Protein AF-A0A9E4RBX4-F1 (afdb_monomer)

Mean predicted aligned error: 5.68 Å

Sequence (63 aa):
MDFLALLWNEVITKPMTNGLLLLYVVLAGNLGLAIIAFTIVMRVLTYPLVVRQLRQTRRMQQL

Structure (mmCIF, N/CA/C/O backbone):
data_AF-A0A9E4RBX4-F1
#
_entry.id   AF-A0A9E4RBX4-F1
#
loop_
_atom_site.group_PDB
_atom_site.id
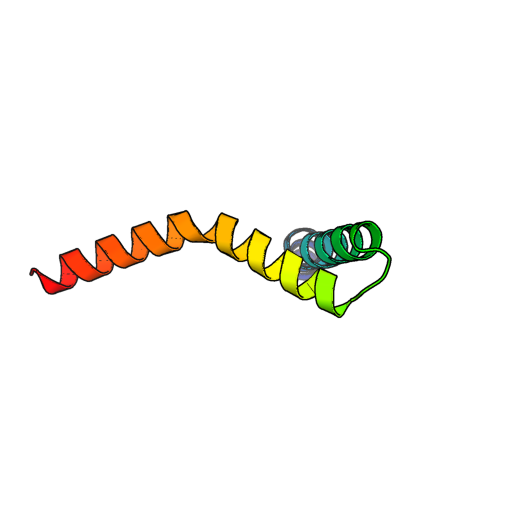_atom_site.type_symbol
_atom_site.label_atom_id
_atom_site.label_alt_id
_atom_site.label_comp_id
_atom_site.label_asym_id
_atom_site.label_entity_id
_atom_site.label_seq_id
_atom_site.pdbx_PDB_ins_code
_atom_site.Cartn_x
_atom_site.Cartn_y
_atom_site.Cartn_z
_atom_site.occupancy
_atom_site.B_iso_or_equiv
_atom_site.auth_seq_id
_atom_site.auth_comp_id
_atom_site.auth_asym_id
_atom_site.auth_atom_id
_atom_site.pdbx_PDB_model_num
ATOM 1 N N . MET A 1 1 ? 22.605 -16.985 4.239 1.00 61.97 1 MET A N 1
ATOM 2 C CA . MET A 1 1 ? 21.929 -15.670 4.338 1.00 61.97 1 MET A CA 1
ATOM 3 C C . MET A 1 1 ? 21.031 -15.395 3.125 1.00 61.97 1 MET A C 1
ATOM 5 O O . MET A 1 1 ? 20.383 -14.361 3.080 1.00 61.97 1 MET A O 1
ATOM 9 N N . ASP A 1 2 ? 20.905 -16.346 2.193 1.00 80.75 2 ASP A N 1
ATOM 10 C CA . ASP A 1 2 ? 20.240 -16.138 0.898 1.00 80.75 2 ASP A CA 1
ATOM 11 C C . ASP A 1 2 ? 18.742 -16.461 0.909 1.00 80.75 2 ASP A C 1
ATOM 13 O O . ASP A 1 2 ? 17.974 -15.861 0.168 1.00 80.75 2 ASP A O 1
ATOM 17 N N . PHE A 1 3 ? 18.283 -17.352 1.792 1.00 85.38 3 PHE A N 1
ATOM 18 C CA . PHE A 1 3 ? 16.870 -17.745 1.856 1.00 85.38 3 PHE A CA 1
ATOM 19 C C . PHE A 1 3 ? 15.932 -16.582 2.220 1.00 85.38 3 PHE A C 1
ATOM 21 O O . PHE A 1 3 ? 14.889 -16.402 1.597 1.00 85.38 3 PHE A O 1
ATOM 28 N N . LEU A 1 4 ? 16.327 -15.750 3.190 1.00 86.56 4 LEU A N 1
ATOM 29 C CA . LEU A 1 4 ? 15.565 -14.554 3.560 1.00 86.56 4 LEU A CA 1
ATOM 30 C C . LEU A 1 4 ? 15.540 -13.526 2.420 1.00 86.56 4 LEU A C 1
ATOM 32 O O . LEU A 1 4 ? 14.510 -12.901 2.187 1.00 86.56 4 LEU A O 1
ATOM 36 N N . ALA A 1 5 ? 16.646 -13.390 1.682 1.00 86.62 5 ALA A N 1
ATOM 37 C CA . ALA A 1 5 ? 16.725 -12.503 0.525 1.00 86.62 5 ALA A CA 1
ATOM 38 C C . ALA A 1 5 ? 15.838 -12.991 -0.635 1.00 86.62 5 ALA A C 1
ATOM 40 O O . ALA A 1 5 ? 15.154 -12.185 -1.264 1.00 86.62 5 ALA A O 1
ATOM 41 N N . LEU A 1 6 ? 15.793 -14.304 -0.881 1.00 89.25 6 LEU A N 1
ATOM 42 C CA . LEU A 1 6 ? 14.905 -14.911 -1.876 1.00 89.25 6 LEU A CA 1
ATOM 43 C C . LEU A 1 6 ? 13.434 -14.697 -1.512 1.00 89.25 6 LEU A C 1
ATOM 45 O O . LEU A 1 6 ? 12.665 -14.226 -2.346 1.00 89.25 6 LEU A O 1
ATOM 49 N N . LEU A 1 7 ? 13.054 -14.968 -0.260 1.00 91.06 7 LEU A N 1
ATOM 50 C CA . LEU A 1 7 ? 11.694 -14.713 0.221 1.00 91.06 7 LEU A CA 1
ATOM 51 C C . LEU A 1 7 ? 11.306 -13.240 0.082 1.00 91.06 7 LEU A C 1
ATOM 53 O O . LEU A 1 7 ? 10.215 -12.938 -0.394 1.00 91.06 7 LEU A O 1
ATOM 57 N N . TRP A 1 8 ? 12.198 -12.323 0.457 1.00 90.50 8 TRP A N 1
ATOM 58 C CA . TRP A 1 8 ? 11.957 -10.888 0.321 1.00 90.50 8 TRP A CA 1
ATOM 59 C C . TRP A 1 8 ? 11.709 -10.481 -1.137 1.00 90.50 8 TRP A C 1
ATOM 61 O O . TRP A 1 8 ? 10.739 -9.780 -1.439 1.00 90.50 8 TRP A O 1
ATOM 71 N N . ASN A 1 9 ? 12.550 -10.961 -2.053 1.00 89.00 9 ASN A N 1
ATOM 72 C CA . ASN A 1 9 ? 12.447 -10.619 -3.464 1.00 89.00 9 ASN A C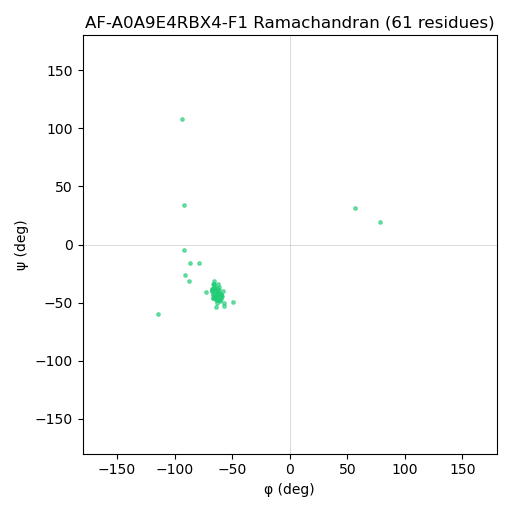A 1
ATOM 73 C C . ASN A 1 9 ? 11.169 -11.187 -4.108 1.00 89.00 9 ASN A C 1
ATOM 75 O O . ASN A 1 9 ? 10.456 -10.469 -4.805 1.00 89.00 9 ASN A O 1
ATOM 79 N N . GLU A 1 10 ? 10.847 -12.456 -3.852 1.00 90.25 10 GLU A N 1
ATOM 80 C CA . GLU A 1 10 ? 9.686 -13.121 -4.457 1.00 90.25 10 GLU A CA 1
ATOM 81 C C . GLU A 1 10 ? 8.350 -12.637 -3.878 1.00 90.25 10 GLU A C 1
ATOM 83 O O . GLU A 1 10 ? 7.391 -12.447 -4.624 1.00 90.25 10 GLU A O 1
ATOM 88 N N . VAL A 1 11 ? 8.271 -12.426 -2.560 1.00 90.88 11 VAL A N 1
ATOM 89 C CA . VAL A 1 11 ? 6.998 -12.134 -1.878 1.00 90.88 11 VAL A CA 1
ATOM 90 C C . VAL A 1 11 ? 6.674 -10.645 -1.864 1.00 90.88 11 VAL A C 1
ATOM 92 O O . VAL A 1 11 ? 5.501 -10.279 -1.885 1.00 90.88 11 VAL A O 1
ATOM 95 N N . ILE A 1 12 ? 7.686 -9.776 -1.817 1.00 88.81 12 ILE A N 1
ATOM 96 C CA . ILE A 1 12 ? 7.479 -8.331 -1.661 1.00 88.81 12 ILE A CA 1
ATOM 97 C C . ILE A 1 12 ? 7.935 -7.591 -2.913 1.00 88.81 12 ILE A C 1
ATOM 99 O O . ILE A 1 12 ? 7.125 -6.927 -3.559 1.00 88.81 12 ILE A O 1
ATOM 103 N N . THR A 1 13 ? 9.207 -7.713 -3.293 1.00 91.38 13 THR A N 1
ATOM 104 C CA . THR A 1 13 ? 9.778 -6.875 -4.359 1.00 91.38 13 THR A CA 1
ATOM 105 C C . THR A 1 13 ? 9.124 -7.130 -5.715 1.00 91.38 13 THR A C 1
ATOM 107 O O . THR A 1 13 ? 8.605 -6.199 -6.329 1.00 91.38 13 THR A O 1
ATOM 110 N N . LYS A 1 14 ? 9.078 -8.385 -6.172 1.00 90.62 14 LYS A N 1
ATOM 111 C CA . LYS A 1 14 ? 8.486 -8.746 -7.465 1.00 90.62 14 LYS A CA 1
ATOM 112 C C . LYS A 1 14 ? 7.024 -8.326 -7.616 1.00 90.62 14 LYS A C 1
ATOM 114 O O . LYS A 1 14 ? 6.729 -7.668 -8.611 1.00 90.62 14 LYS A O 1
ATOM 119 N N . PRO A 1 15 ? 6.096 -8.657 -6.701 1.00 89.25 15 PRO A N 1
ATOM 120 C CA . PRO A 1 15 ? 4.699 -8.267 -6.869 1.00 89.25 15 PRO A CA 1
ATOM 121 C C . PRO A 1 15 ? 4.499 -6.751 -6.809 1.00 89.25 15 PRO A C 1
ATOM 123 O O . PRO A 1 15 ? 3.684 -6.232 -7.571 1.00 89.25 15 PRO A O 1
ATOM 126 N N . MET A 1 16 ? 5.264 -6.023 -5.986 1.00 88.44 16 MET A N 1
ATOM 127 C CA . MET A 1 16 ? 5.208 -4.556 -5.968 1.00 88.44 16 MET A CA 1
ATOM 128 C C . MET A 1 16 ? 5.658 -3.959 -7.304 1.00 88.44 16 MET A C 1
ATOM 130 O O . MET A 1 16 ? 4.944 -3.144 -7.888 1.00 88.44 16 MET A O 1
ATOM 134 N N . THR A 1 17 ? 6.815 -4.385 -7.816 1.00 91.19 17 THR A N 1
ATOM 135 C CA . THR A 1 17 ? 7.348 -3.879 -9.085 1.00 91.19 17 THR A CA 1
ATOM 136 C C . THR A 1 17 ? 6.466 -4.285 -10.261 1.00 91.19 17 THR A C 1
ATOM 138 O O . THR A 1 17 ? 6.134 -3.438 -11.084 1.00 91.19 17 THR A O 1
ATOM 141 N N . ASN A 1 18 ? 6.037 -5.547 -10.327 1.00 91.94 18 ASN A N 1
ATOM 142 C CA . ASN A 1 18 ? 5.214 -6.050 -11.423 1.00 91.94 18 ASN A CA 1
ATOM 143 C C . ASN A 1 18 ? 3.812 -5.425 -11.411 1.00 91.94 18 ASN A C 1
ATOM 145 O O . ASN A 1 18 ? 3.299 -5.070 -12.465 1.00 91.94 18 ASN A O 1
ATOM 149 N N . GLY A 1 19 ? 3.214 -5.212 -10.233 1.00 89.75 19 GLY A N 1
ATOM 150 C CA . GLY A 1 19 ? 1.939 -4.503 -10.104 1.00 89.75 19 GLY A CA 1
ATOM 151 C C . GLY A 1 19 ? 2.021 -3.055 -10.596 1.00 89.75 19 GLY A C 1
ATOM 152 O O . GLY A 1 19 ? 1.136 -2.593 -11.315 1.00 89.75 19 GLY A O 1
ATOM 153 N N . LEU A 1 20 ? 3.112 -2.355 -10.275 1.00 90.06 20 LEU A N 1
ATOM 154 C CA . LEU A 1 20 ? 3.354 -0.998 -10.762 1.00 90.06 20 LEU A CA 1
ATOM 155 C C . LEU A 1 20 ? 3.601 -0.960 -12.279 1.00 90.06 20 LEU A C 1
ATOM 157 O O . LEU A 1 20 ? 3.070 -0.086 -12.960 1.00 90.06 20 LEU A O 1
ATOM 161 N N . LEU A 1 21 ? 4.346 -1.929 -12.819 1.00 91.38 21 LEU A N 1
ATOM 162 C CA . LEU A 1 21 ? 4.590 -2.084 -14.259 1.00 91.38 21 LEU A CA 1
ATOM 163 C C . LEU A 1 21 ? 3.303 -2.390 -15.034 1.00 91.38 21 LEU A C 1
ATOM 165 O O . LEU A 1 21 ? 3.075 -1.832 -16.103 1.00 91.38 21 LEU A O 1
ATOM 169 N N . LEU A 1 22 ? 2.433 -3.231 -14.476 1.00 91.38 22 LEU A N 1
ATOM 170 C CA . LEU A 1 22 ? 1.142 -3.571 -15.069 1.00 91.38 22 LEU A CA 1
ATOM 171 C C . LEU A 1 22 ? 0.260 -2.320 -15.169 1.00 91.38 22 LEU A C 1
ATOM 173 O O . LEU A 1 22 ? -0.278 -2.021 -16.233 1.00 91.38 22 LEU A O 1
ATOM 177 N N . LEU A 1 23 ? 0.199 -1.524 -14.098 1.00 89.81 23 LEU A N 1
ATOM 178 C CA . LEU A 1 23 ? -0.500 -0.238 -14.112 1.00 89.81 23 LEU A CA 1
ATOM 179 C C . LEU A 1 23 ? 0.145 0.767 -15.067 1.00 89.81 23 LEU A C 1
ATOM 181 O O . LEU A 1 23 ? -0.572 1.497 -15.741 1.00 89.81 23 LEU A O 1
ATOM 185 N N . TYR A 1 24 ? 1.472 0.784 -15.169 1.00 91.00 24 TYR A N 1
ATOM 186 C CA . TYR A 1 24 ? 2.201 1.633 -16.108 1.00 91.00 24 TYR A CA 1
ATOM 187 C C . TYR A 1 24 ? 1.844 1.335 -17.569 1.00 91.00 24 TYR A C 1
ATOM 189 O O . TYR A 1 24 ? 1.571 2.263 -18.331 1.00 91.00 24 TYR A O 1
ATOM 197 N N . VAL A 1 25 ? 1.780 0.056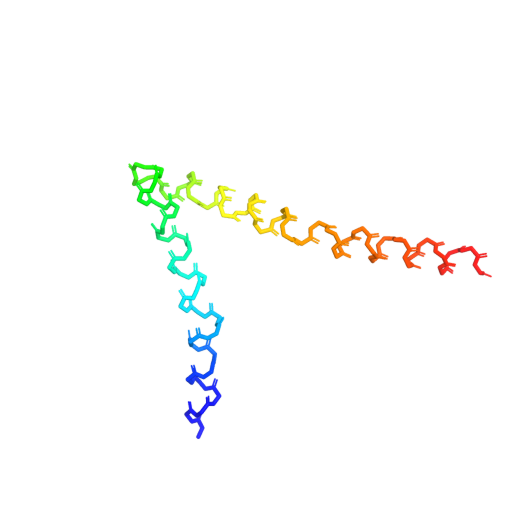 -17.951 1.00 89.94 25 VAL A N 1
ATOM 198 C CA . VAL A 1 25 ? 1.386 -0.360 -19.307 1.00 89.94 25 VAL A CA 1
ATOM 199 C C . VAL A 1 25 ? -0.082 -0.020 -19.582 1.00 89.94 25 VAL A C 1
ATOM 201 O O . VAL A 1 25 ? -0.397 0.507 -20.646 1.00 89.94 25 VAL A O 1
ATOM 204 N N . VAL A 1 26 ? -0.977 -0.258 -18.617 1.00 88.38 26 VAL A N 1
ATOM 205 C CA . VAL A 1 26 ? -2.414 0.041 -18.760 1.00 88.38 26 VAL A CA 1
ATOM 206 C C . VAL A 1 26 ? -2.675 1.550 -18.863 1.00 88.38 26 VAL A C 1
ATOM 208 O O . VAL A 1 26 ? -3.562 1.971 -19.602 1.00 88.38 26 VAL A O 1
ATOM 211 N N . LEU A 1 27 ? -1.884 2.379 -18.179 1.00 88.06 27 LEU A N 1
ATOM 212 C CA . LEU A 1 27 ? -1.998 3.844 -18.183 1.00 88.06 27 LEU A CA 1
ATOM 213 C C . LEU A 1 27 ? -1.116 4.508 -19.257 1.00 88.06 27 LEU A C 1
ATOM 215 O O . LEU A 1 27 ? -0.600 5.611 -19.060 1.00 88.06 27 LEU A O 1
ATOM 219 N N . ALA A 1 28 ? -0.956 3.841 -20.404 1.00 85.12 28 ALA A N 1
ATOM 220 C CA . ALA A 1 28 ? -0.302 4.372 -21.602 1.00 85.12 28 ALA A CA 1
ATOM 221 C C . ALA A 1 28 ? 1.144 4.865 -21.383 1.00 85.12 28 ALA A C 1
ATOM 223 O O . ALA A 1 28 ? 1.598 5.803 -22.035 1.00 85.12 28 ALA A O 1
ATOM 224 N N . GLY A 1 29 ? 1.879 4.246 -20.456 1.00 85.19 29 GLY A N 1
ATOM 225 C CA . GLY A 1 29 ? 3.276 4.582 -20.194 1.00 85.19 29 GLY A CA 1
ATOM 226 C C . GLY A 1 29 ? 3.482 5.850 -19.357 1.00 85.19 29 GLY A C 1
ATOM 227 O O . GLY A 1 29 ? 4.581 6.411 -19.354 1.00 85.19 29 GLY A O 1
ATOM 228 N N . ASN A 1 30 ? 2.462 6.313 -18.625 1.00 91.25 30 ASN A N 1
ATOM 229 C CA . ASN A 1 30 ? 2.605 7.427 -17.690 1.00 91.25 30 ASN A CA 1
ATOM 230 C C . ASN A 1 30 ? 2.906 6.934 -16.265 1.00 91.25 30 ASN A C 1
ATOM 232 O O . ASN A 1 30 ? 2.032 6.435 -15.552 1.00 91.25 30 ASN A O 1
ATOM 236 N N . LEU A 1 31 ? 4.149 7.139 -15.824 1.00 89.44 31 LEU A N 1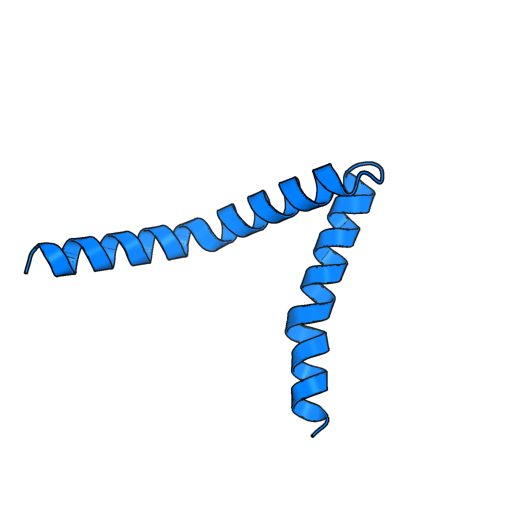
ATOM 237 C CA . LEU A 1 31 ? 4.623 6.701 -14.510 1.00 89.44 31 LEU A CA 1
ATOM 238 C C . LEU A 1 31 ? 3.930 7.430 -13.347 1.00 89.44 31 LEU A C 1
ATOM 240 O O . LEU A 1 31 ? 3.653 6.815 -12.320 1.00 89.44 31 LEU A O 1
ATOM 244 N N . GLY A 1 32 ? 3.578 8.708 -13.516 1.00 91.12 32 GLY A N 1
ATOM 245 C CA . GLY A 1 32 ? 2.863 9.473 -12.492 1.00 91.12 32 GLY A CA 1
ATOM 246 C C . GLY A 1 32 ? 1.454 8.934 -12.246 1.00 91.12 32 GLY A C 1
ATOM 247 O O .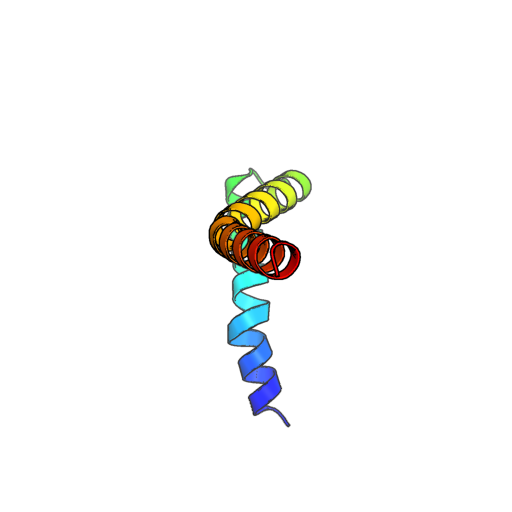 GLY A 1 32 ? 1.067 8.698 -11.100 1.00 91.12 32 GLY A O 1
ATOM 248 N N . LEU A 1 33 ? 0.704 8.663 -13.320 1.00 90.94 33 LEU A N 1
ATOM 249 C CA . LEU A 1 33 ? -0.633 8.075 -13.203 1.00 90.94 33 LEU A CA 1
ATOM 250 C C . LEU A 1 33 ? -0.563 6.647 -12.642 1.00 90.94 33 LEU A C 1
ATOM 252 O O . LEU A 1 33 ? -1.402 6.279 -11.821 1.00 90.94 33 LEU A O 1
ATOM 256 N N . ALA A 1 3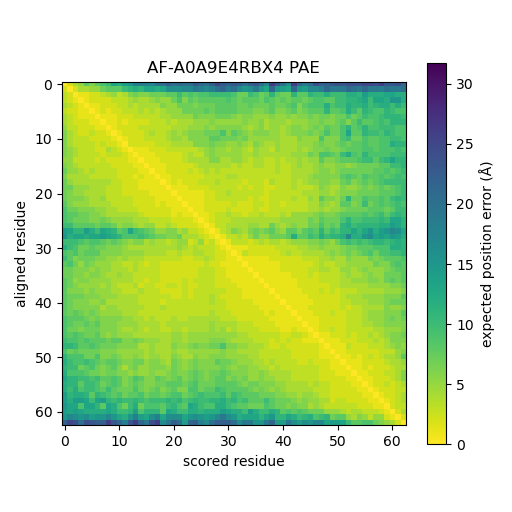4 ? 0.448 5.863 -13.035 1.00 92.75 34 ALA A N 1
ATOM 257 C CA . ALA A 1 34 ? 0.645 4.503 -12.538 1.00 92.75 34 ALA A CA 1
ATOM 258 C C . ALA A 1 34 ? 0.834 4.468 -11.014 1.00 92.75 34 ALA A C 1
ATOM 260 O O . ALA A 1 34 ? 0.203 3.659 -10.334 1.00 92.75 34 ALA A O 1
ATOM 261 N N . ILE A 1 35 ? 1.638 5.385 -10.462 1.00 92.19 35 ILE A N 1
ATOM 262 C CA . ILE A 1 35 ? 1.841 5.508 -9.011 1.00 92.19 35 ILE A CA 1
ATOM 263 C C . ILE A 1 35 ? 0.537 5.893 -8.305 1.00 92.19 35 ILE A C 1
ATOM 265 O O . ILE A 1 35 ? 0.193 5.298 -7.280 1.00 92.19 35 ILE A O 1
ATOM 269 N N . ILE A 1 36 ? -0.209 6.866 -8.836 1.00 94.25 36 ILE A N 1
ATOM 270 C CA . ILE A 1 36 ? -1.482 7.298 -8.239 1.00 94.25 36 ILE A CA 1
ATOM 271 C C . ILE A 1 36 ? -2.479 6.135 -8.226 1.00 94.25 36 ILE A C 1
ATOM 273 O O . ILE A 1 36 ? -3.056 5.832 -7.180 1.00 94.25 36 ILE A O 1
ATOM 277 N N . ALA A 1 37 ? -2.632 5.436 -9.352 1.00 92.88 37 ALA A N 1
ATOM 278 C CA . ALA A 1 37 ? -3.500 4.269 -9.458 1.00 92.88 37 ALA A CA 1
ATOM 279 C C . ALA A 1 37 ? -3.077 3.157 -8.486 1.00 92.88 37 ALA A C 1
ATOM 281 O O . ALA A 1 37 ? -3.919 2.628 -7.760 1.00 92.88 37 ALA A O 1
ATOM 282 N N . PHE A 1 38 ? -1.776 2.860 -8.392 1.00 92.88 38 PHE A N 1
ATOM 283 C CA . PHE A 1 38 ? -1.244 1.869 -7.454 1.00 92.88 38 PHE A CA 1
ATOM 284 C C . PHE A 1 38 ? -1.573 2.237 -6.004 1.00 92.88 38 PHE A C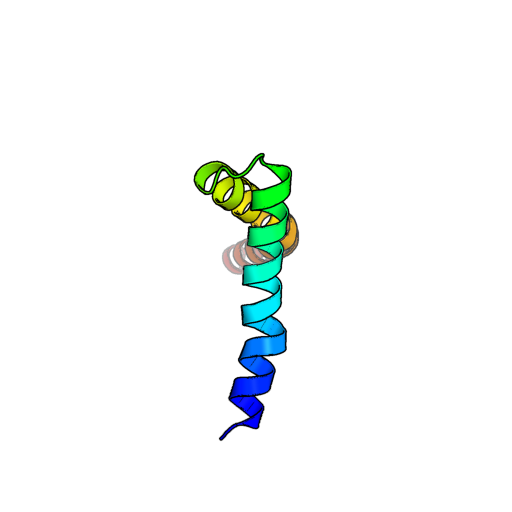 1
ATOM 286 O O . PHE A 1 38 ? -2.034 1.400 -5.228 1.00 92.88 38 PHE A O 1
ATOM 293 N N . THR A 1 39 ? -1.414 3.514 -5.653 1.00 93.19 39 THR A N 1
ATOM 294 C CA . THR A 1 39 ? -1.721 4.031 -4.314 1.00 93.19 39 THR A CA 1
ATOM 295 C C . THR A 1 39 ? -3.207 3.876 -3.985 1.00 93.19 39 THR A C 1
ATOM 297 O O . THR A 1 39 ? -3.546 3.461 -2.878 1.00 93.19 39 THR A O 1
ATOM 300 N N . ILE A 1 40 ? -4.102 4.159 -4.939 1.00 94.19 40 ILE A N 1
ATOM 301 C CA . ILE A 1 40 ? -5.552 3.986 -4.763 1.00 94.19 40 ILE A CA 1
ATOM 302 C C . ILE A 1 40 ? -5.898 2.508 -4.560 1.00 94.19 40 ILE A C 1
ATOM 304 O O . ILE A 1 40 ? -6.602 2.178 -3.606 1.00 94.19 40 ILE A O 1
ATOM 308 N N . VAL A 1 41 ? -5.368 1.615 -5.400 1.00 92.81 41 VAL A N 1
ATOM 309 C CA . VAL A 1 41 ? -5.592 0.164 -5.287 1.00 92.81 41 VAL A CA 1
ATOM 310 C C . VAL A 1 41 ? -5.150 -0.342 -3.914 1.00 92.81 41 VAL A C 1
ATOM 312 O O . VAL A 1 41 ? -5.932 -0.971 -3.200 1.00 92.81 41 VAL A O 1
ATOM 315 N N . MET A 1 42 ? -3.933 0.007 -3.492 1.00 91.94 42 MET A N 1
ATOM 316 C CA . MET A 1 42 ? -3.418 -0.363 -2.173 1.00 91.94 42 MET A CA 1
ATOM 317 C C . MET A 1 42 ? -4.263 0.214 -1.033 1.00 91.94 42 MET A C 1
ATOM 319 O O . MET A 1 42 ? -4.480 -0.457 -0.020 1.00 91.94 42 MET A O 1
ATOM 323 N N . ARG A 1 43 ? -4.791 1.434 -1.186 1.00 92.38 43 ARG A N 1
ATOM 324 C CA . ARG A 1 43 ? -5.660 2.064 -0.184 1.00 92.38 43 ARG A CA 1
ATOM 325 C C . ARG A 1 43 ? -7.006 1.359 -0.058 1.00 92.38 43 ARG A C 1
ATOM 327 O O . ARG A 1 43 ? -7.485 1.196 1.058 1.00 92.38 43 ARG A O 1
ATOM 334 N N . VAL A 1 44 ? -7.591 0.902 -1.163 1.00 94.56 44 VAL A N 1
ATOM 335 C CA . VAL A 1 44 ? -8.835 0.114 -1.150 1.00 94.56 44 VAL A CA 1
ATOM 336 C C . VAL A 1 44 ? -8.609 -1.246 -0.489 1.00 94.56 44 VAL A C 1
ATOM 338 O O . VAL A 1 44 ? -9.396 -1.643 0.368 1.00 94.56 44 VAL A O 1
ATOM 341 N N . LEU A 1 45 ? -7.501 -1.922 -0.806 1.00 91.94 45 LEU A N 1
ATOM 342 C CA . LEU A 1 45 ? -7.140 -3.203 -0.186 1.00 91.94 45 LEU A CA 1
ATOM 343 C C . LEU A 1 45 ? -6.923 -3.084 1.330 1.00 91.94 45 LEU A C 1
ATOM 345 O O . LEU A 1 45 ? -7.335 -3.957 2.093 1.00 91.94 45 LEU A O 1
ATOM 349 N N . THR A 1 46 ? -6.302 -1.992 1.781 1.00 93.56 46 THR A N 1
ATOM 350 C CA . THR A 1 46 ? -6.007 -1.752 3.205 1.00 93.56 46 THR A CA 1
ATOM 351 C C . THR A 1 46 ? -7.151 -1.082 3.970 1.00 93.56 46 THR A C 1
ATOM 353 O O . THR A 1 46 ? -7.189 -1.159 5.197 1.00 93.56 46 THR A O 1
ATOM 356 N N . TYR A 1 47 ? -8.133 -0.489 3.289 1.00 93.88 47 TYR A N 1
ATOM 357 C CA . TYR A 1 47 ? -9.292 0.156 3.910 1.00 93.88 47 TYR A CA 1
ATOM 358 C C . TYR A 1 47 ? -10.014 -0.694 4.975 1.00 93.88 47 TYR A C 1
ATOM 360 O O . TYR A 1 47 ? -10.210 -0.188 6.085 1.00 93.88 47 TYR A O 1
ATOM 368 N N . PRO A 1 48 ? -10.379 -1.974 4.740 1.00 90.19 48 PRO A N 1
ATOM 369 C CA . PRO A 1 48 ? -11.057 -2.776 5.762 1.00 90.19 48 PRO A CA 1
ATOM 370 C C . PRO A 1 48 ? -10.199 -2.978 7.015 1.00 90.19 48 PRO A C 1
ATOM 372 O O . PRO A 1 48 ? -10.731 -3.016 8.127 1.00 90.19 48 PRO A O 1
ATOM 375 N N . LEU A 1 49 ? -8.876 -3.074 6.855 1.00 92.31 49 LEU A N 1
ATOM 376 C CA . LEU A 1 49 ? -7.942 -3.169 7.973 1.00 92.31 49 LEU A CA 1
ATOM 377 C C . LEU A 1 49 ? -7.934 -1.867 8.781 1.00 92.31 49 LEU A C 1
ATOM 379 O O . LEU A 1 49 ? -8.061 -1.910 10.003 1.00 92.31 49 LEU A O 1
ATOM 383 N N . VAL A 1 50 ? -7.874 -0.717 8.107 1.00 90.81 50 VAL A N 1
ATOM 384 C CA . VAL A 1 50 ? -7.917 0.606 8.751 1.00 90.81 50 VAL A CA 1
ATOM 385 C C . VAL A 1 50 ? -9.229 0.808 9.512 1.00 90.81 50 VAL A C 1
ATOM 387 O O . VAL A 1 50 ? -9.221 1.259 10.654 1.00 90.81 50 VAL A O 1
ATOM 390 N N . VAL A 1 51 ? -10.368 0.411 8.938 1.00 93.00 51 VAL A N 1
ATOM 391 C CA . VAL A 1 51 ? -11.677 0.495 9.613 1.00 93.00 51 VAL A CA 1
ATOM 392 C C . VAL A 1 51 ? -11.716 -0.374 10.874 1.00 93.00 51 VAL A C 1
ATOM 394 O O . VAL A 1 51 ? -12.257 0.045 11.902 1.00 93.00 51 VAL A O 1
ATOM 397 N N . ARG A 1 52 ? -11.130 -1.577 10.825 1.00 91.75 52 ARG A N 1
ATOM 398 C CA . ARG A 1 52 ? -11.011 -2.452 12.002 1.00 91.75 52 ARG A CA 1
ATOM 399 C C . ARG A 1 52 ? -10.137 -1.817 13.085 1.00 91.75 52 ARG A C 1
ATOM 401 O O . ARG A 1 52 ? -10.556 -1.806 14.241 1.00 91.75 52 ARG A O 1
ATOM 408 N N . GLN A 1 53 ? -8.998 -1.237 12.708 1.00 90.56 53 GLN A N 1
ATOM 409 C CA . GLN A 1 53 ? -8.108 -0.528 13.634 1.00 90.56 53 GLN A CA 1
ATOM 410 C C . GLN A 1 53 ? -8.816 0.666 14.291 1.00 90.56 53 GLN A C 1
ATOM 412 O O . GLN A 1 53 ? -8.858 0.751 15.514 1.00 90.56 53 GLN A O 1
ATOM 417 N N . LEU A 1 54 ? -9.487 1.521 13.508 1.00 92.06 54 LEU A N 1
ATOM 418 C CA . LEU A 1 54 ? -10.239 2.673 14.026 1.00 92.06 54 LEU A CA 1
ATOM 419 C C . LEU A 1 54 ? -11.326 2.264 15.027 1.00 92.06 54 LEU A C 1
ATOM 421 O O . LEU A 1 54 ? -11.528 2.931 16.043 1.00 92.06 54 LEU A O 1
ATOM 425 N N . ARG A 1 55 ? -12.029 1.154 14.767 1.00 91.44 55 ARG A N 1
ATOM 426 C CA . ARG A 1 55 ? -13.037 0.621 15.693 1.00 91.44 55 ARG A CA 1
ATOM 427 C C . ARG A 1 55 ? -12.411 0.170 17.014 1.00 91.44 55 ARG A C 1
ATOM 429 O O . ARG A 1 55 ? -13.003 0.411 18.063 1.00 91.44 55 ARG A O 1
ATOM 436 N N . GLN A 1 56 ? -11.246 -0.478 16.973 1.00 91.00 56 GLN A N 1
ATOM 437 C CA . GLN A 1 56 ? -10.523 -0.890 18.179 1.00 91.00 56 GLN A CA 1
ATOM 438 C C . GLN A 1 56 ? -10.047 0.323 18.985 1.00 91.00 56 GLN A C 1
ATOM 440 O O . GLN A 1 56 ? -10.266 0.360 20.191 1.00 91.00 56 GLN A O 1
ATOM 445 N N . THR A 1 57 ? -9.499 1.349 18.328 1.00 90.88 57 THR A N 1
ATOM 446 C CA . THR A 1 57 ? -9.079 2.594 18.990 1.00 90.88 57 THR A CA 1
ATOM 447 C C . THR A 1 57 ? -10.242 3.294 19.695 1.00 90.88 57 THR A C 1
ATOM 449 O O . THR A 1 57 ? -10.097 3.705 20.841 1.00 90.88 57 THR A O 1
ATOM 452 N N . ARG A 1 58 ? -11.424 3.369 19.068 1.00 88.31 58 ARG A N 1
ATOM 453 C CA . ARG A 1 58 ? -12.615 3.967 19.703 1.00 88.31 58 ARG A CA 1
ATOM 454 C C . ARG A 1 58 ? -13.082 3.202 20.941 1.00 88.31 58 ARG A C 1
ATOM 456 O O . ARG A 1 58 ? -13.494 3.826 21.907 1.00 88.31 58 ARG A O 1
ATOM 463 N N . ARG A 1 59 ? -13.004 1.868 20.927 1.00 88.25 59 ARG A N 1
ATOM 464 C CA . ARG A 1 59 ? -13.345 1.041 22.099 1.00 88.25 59 ARG A CA 1
ATOM 465 C C . ARG A 1 59 ? -12.381 1.267 23.259 1.00 88.25 59 ARG A C 1
ATOM 467 O O . ARG A 1 59 ? -12.826 1.287 24.394 1.00 88.25 59 ARG A O 1
ATOM 474 N N . MET A 1 60 ? -11.093 1.465 22.973 1.00 90.12 60 MET A N 1
ATOM 475 C CA . MET A 1 60 ? -10.099 1.783 24.004 1.00 90.12 60 MET A CA 1
ATOM 476 C C . MET A 1 60 ? -10.340 3.149 24.657 1.00 90.12 60 MET A C 1
ATOM 478 O O . MET A 1 60 ? -10.043 3.303 25.827 1.00 90.12 60 MET A O 1
ATOM 482 N N . GLN A 1 61 ? -10.887 4.122 23.921 1.00 85.38 61 GLN A N 1
ATOM 483 C CA . GLN A 1 61 ? -11.215 5.454 24.454 1.00 85.38 61 GLN A CA 1
ATOM 484 C C . GLN A 1 61 ? -12.513 5.497 25.276 1.00 85.38 61 GLN A C 1
ATOM 486 O O . GLN A 1 61 ? -12.768 6.491 25.945 1.00 85.38 61 GLN A O 1
ATOM 491 N N . GLN A 1 62 ? -13.366 4.474 25.164 1.00 78.69 62 GLN A N 1
ATOM 492 C CA . GLN A 1 62 ? -14.619 4.361 25.922 1.00 78.69 62 GLN A CA 1
ATOM 493 C C . GLN A 1 62 ? -14.457 3.585 27.240 1.00 78.69 62 GLN A C 1
ATOM 495 O O . GLN A 1 62 ? -15.429 3.476 27.985 1.00 78.69 62 GLN A O 1
ATOM 500 N N . LEU A 1 63 ? -13.265 3.034 27.493 1.00 63.97 63 LEU A N 1
ATOM 501 C CA . LEU A 1 63 ? -12.841 2.456 28.770 1.00 63.97 63 LEU A CA 1
ATOM 502 C C . LEU A 1 63 ? -12.205 3.544 29.640 1.00 63.97 63 LEU A C 1
ATOM 504 O O . LEU A 1 63 ? -12.418 3.480 30.868 1.00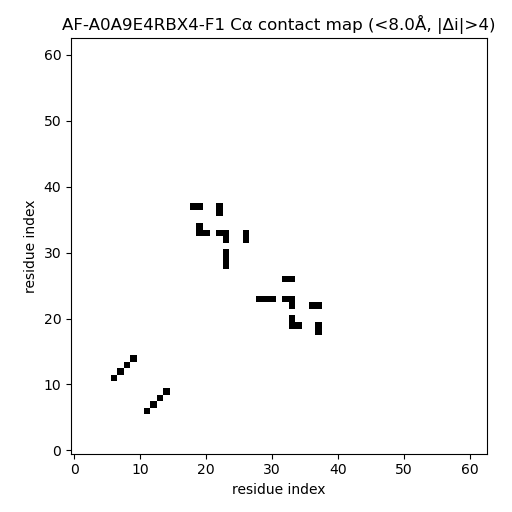 63.97 63 LEU A O 1
#

Secondary structure (DSSP, 8-state):
-HHHHHHHIIIIIHHHHHHHHHHHHHTTT-HHHHHHHHHHHHHHHHHHHHHHHHHHHHHHHT-

Solvent-accessible surface area (backbone atoms only — not comparable to full-atom values): 3512 Å² total; per-residue (Å²): 127,59,69,66,53,50,50,46,41,64,71,48,49,47,54,55,53,50,53,42,50,51,38,16,61,74,50,77,69,33,64,70,60,13,51,52,52,48,51,50,52,53,46,62,71,44,40,67,57,52,54,52,50,54,53,52,53,54,55,63,73,75,107

Radius of gyration: 17.06 Å; Cα contacts (8 Å, |Δi|>4): 19; chains: 1; bounding box: 36×27×50 Å

pLDDT: mean 89.35, std 5.59, range [61.97, 94.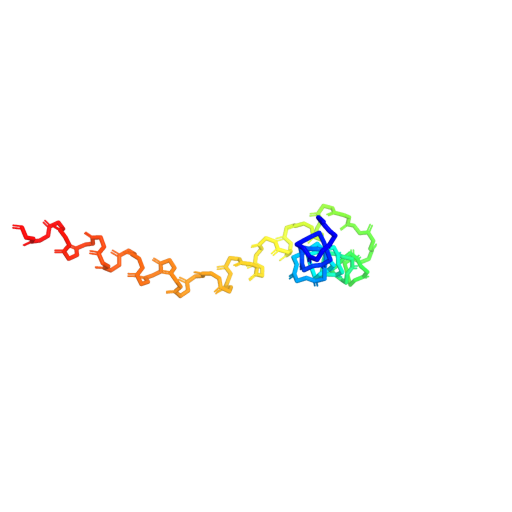56]

Foldseek 3Di:
DCVVVVCCCVVPVVCLVVQLVVLCVVVVNDSVRSVVVSVVVVCVVCVVVVVVVVVVVVVVVVD

Nearest PDB structures (foldseek):
  3wo6-assembly1_A  TM=9.590E-01  e=2.152E-01  Halalkalibacterium halodurans C-125